Protein AF-A0A1F4XEH1-F1 (afdb_monomer_lite)

Structure (mmCIF, N/CA/C/O backbone):
data_AF-A0A1F4XEH1-F1
#
_entry.id   AF-A0A1F4XEH1-F1
#
loop_
_atom_site.group_PDB
_atom_site.id
_atom_site.type_symbol
_atom_site.label_atom_id
_atom_site.label_alt_id
_atom_site.label_comp_id
_atom_site.label_asym_id
_atom_site.label_entity_id
_atom_site.label_seq_id
_atom_site.pdbx_PDB_ins_code
_atom_site.Cartn_x
_atom_site.Cartn_y
_atom_site.Cartn_z
_atom_site.occupancy
_atom_site.B_iso_or_equiv
_atom_site.auth_seq_id
_atom_site.auth_comp_id
_atom_site.auth_asym_id
_atom_site.auth_atom_id
_atom_si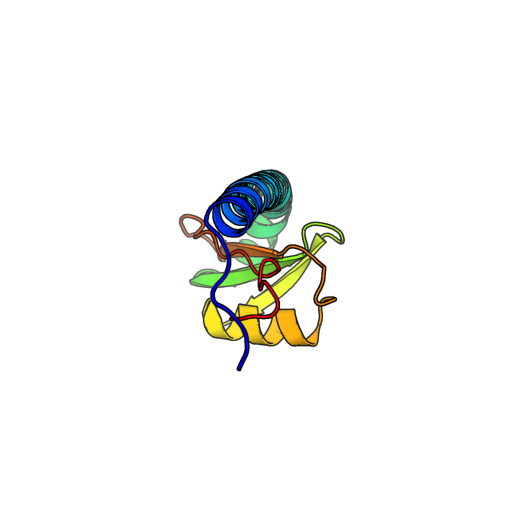te.pdbx_PDB_model_num
ATOM 1 N N . MET A 1 1 ? 3.658 -19.010 -30.281 1.00 43.25 1 MET A N 1
ATOM 2 C CA . MET A 1 1 ? 4.740 -19.103 -29.276 1.00 43.25 1 MET A CA 1
ATOM 3 C C . MET A 1 1 ? 5.178 -17.694 -28.932 1.00 43.25 1 MET A C 1
ATOM 5 O O . MET A 1 1 ? 5.560 -16.971 -29.839 1.00 43.25 1 MET A O 1
ATOM 9 N N . ARG A 1 2 ? 5.046 -17.271 -27.674 1.00 55.84 2 ARG A N 1
ATOM 10 C CA . ARG A 1 2 ? 5.550 -15.968 -27.220 1.00 55.84 2 ARG A CA 1
ATOM 11 C C . ARG A 1 2 ? 6.983 -16.184 -26.719 1.00 55.84 2 ARG A C 1
ATOM 13 O O . ARG A 1 2 ? 7.215 -17.084 -25.915 1.00 55.84 2 ARG A O 1
ATOM 20 N N . THR A 1 3 ? 7.939 -15.468 -27.303 1.00 71.25 3 THR A N 1
ATOM 21 C CA . THR A 1 3 ? 9.379 -15.575 -27.023 1.00 71.25 3 THR A CA 1
ATOM 22 C C . THR A 1 3 ? 9.683 -15.142 -25.592 1.00 71.25 3 THR A C 1
ATOM 24 O O . THR A 1 3 ? 9.073 -14.206 -25.080 1.00 71.25 3 THR A O 1
ATOM 27 N N . LYS A 1 4 ? 10.618 -15.835 -24.929 1.00 74.81 4 LYS A N 1
ATOM 28 C CA . LYS A 1 4 ? 11.115 -15.405 -23.615 1.00 74.81 4 LYS A CA 1
ATOM 29 C C . LYS A 1 4 ? 11.743 -14.008 -23.756 1.00 74.81 4 LYS A C 1
ATOM 31 O O . LYS A 1 4 ? 12.428 -13.790 -24.756 1.00 74.81 4 LYS A O 1
ATOM 36 N N . PRO A 1 5 ? 11.547 -13.104 -22.780 1.00 73.06 5 PRO A N 1
ATOM 37 C CA . PRO A 1 5 ? 12.163 -11.786 -22.815 1.00 73.06 5 PRO A CA 1
ATOM 38 C C . PRO A 1 5 ? 13.684 -11.914 -22.822 1.00 73.06 5 PRO A C 1
ATOM 40 O O . PRO A 1 5 ? 14.250 -12.778 -22.137 1.00 73.06 5 PRO A O 1
ATOM 43 N N . THR A 1 6 ? 14.312 -11.043 -23.600 1.00 88.62 6 THR A N 1
ATOM 44 C CA . THR A 1 6 ? 15.756 -10.840 -23.650 1.00 88.62 6 THR A CA 1
ATOM 45 C C . THR A 1 6 ? 16.284 -10.350 -22.302 1.00 88.62 6 THR A C 1
ATOM 47 O O . THR A 1 6 ? 15.535 -9.885 -21.440 1.00 88.62 6 THR A O 1
ATOM 50 N N . GLU A 1 7 ? 17.594 -10.459 -22.103 1.00 87.56 7 GLU A N 1
ATOM 51 C CA . GLU A 1 7 ? 18.254 -9.954 -20.896 1.00 87.56 7 GLU A CA 1
ATOM 52 C C . GLU A 1 7 ? 18.047 -8.442 -20.722 1.00 87.56 7 GLU A C 1
ATOM 54 O O . GLU A 1 7 ? 17.657 -8.007 -19.642 1.00 87.56 7 GLU A O 1
ATOM 59 N N . ALA A 1 8 ? 18.153 -7.667 -21.808 1.00 85.56 8 ALA A N 1
ATOM 60 C CA . ALA A 1 8 ? 17.895 -6.227 -21.801 1.00 85.56 8 ALA A CA 1
ATOM 61 C C . ALA A 1 8 ? 16.448 -5.878 -21.398 1.00 85.56 8 ALA A C 1
ATOM 63 O O . ALA A 1 8 ? 16.223 -4.940 -20.637 1.00 85.56 8 ALA A O 1
ATOM 64 N N . GLU A 1 9 ? 15.452 -6.649 -21.852 1.00 84.25 9 GLU A N 1
ATOM 65 C CA . GLU A 1 9 ? 14.050 -6.449 -21.447 1.00 84.25 9 GLU A CA 1
ATOM 66 C C . GLU A 1 9 ? 13.829 -6.767 -19.960 1.00 84.25 9 GLU A C 1
ATOM 68 O O . GLU A 1 9 ? 13.063 -6.078 -19.285 1.00 84.25 9 GLU A O 1
ATOM 73 N N . ARG A 1 10 ? 14.521 -7.780 -19.422 1.00 83.94 10 ARG A N 1
ATOM 74 C CA . ARG A 1 10 ? 14.473 -8.113 -17.988 1.00 83.94 10 ARG A CA 1
ATOM 75 C C . ARG A 1 10 ? 15.158 -7.060 -17.126 1.00 83.94 10 ARG A C 1
ATOM 77 O O . ARG A 1 10 ? 14.671 -6.757 -16.038 1.00 83.94 10 ARG A O 1
ATOM 84 N N . GLU A 1 11 ? 16.273 -6.509 -17.587 1.00 87.06 11 GLU A N 1
ATOM 85 C CA . GLU A 1 11 ? 16.981 -5.446 -16.876 1.00 87.06 11 GLU A CA 1
ATOM 86 C C . GLU A 1 11 ? 16.142 -4.165 -16.852 1.00 87.06 11 GLU A C 1
ATOM 88 O O . GLU A 1 11 ? 15.894 -3.614 -15.778 1.00 87.06 11 GLU A O 1
ATOM 93 N N . ALA A 1 12 ? 15.594 -3.760 -18.002 1.00 84.81 12 ALA A N 1
ATOM 94 C CA . ALA A 1 12 ? 14.678 -2.626 -18.095 1.00 84.81 12 ALA A CA 1
ATOM 95 C C . ALA A 1 12 ? 13.451 -2.805 -17.184 1.00 84.81 12 ALA A C 1
ATOM 97 O O . ALA A 1 12 ? 13.045 -1.861 -16.502 1.00 84.81 12 ALA A O 1
ATOM 98 N N . TYR A 1 13 ? 12.903 -4.025 -17.102 1.00 83.94 13 TYR A N 1
ATOM 99 C CA . TYR A 1 13 ? 11.853 -4.337 -16.134 1.00 83.94 13 TYR A CA 1
ATOM 100 C C . TYR A 1 13 ? 12.290 -4.135 -14.701 1.00 83.94 13 TYR A C 1
ATOM 102 O O . TYR A 1 13 ? 11.579 -3.503 -13.931 1.00 83.94 13 TYR A O 1
ATOM 110 N N . THR A 1 14 ? 13.439 -4.691 -14.342 1.00 85.00 14 THR A N 1
ATOM 111 C CA . THR A 1 14 ? 13.941 -4.667 -12.971 1.00 85.00 14 THR A CA 1
ATOM 112 C C . THR A 1 14 ? 14.154 -3.226 -12.512 1.00 85.00 14 THR A C 1
ATOM 114 O O . THR A 1 14 ? 13.711 -2.852 -11.427 1.00 85.00 14 THR A O 1
ATOM 117 N N . VAL A 1 15 ? 14.738 -2.385 -13.370 1.00 87.38 15 VAL A N 1
ATOM 118 C CA . VAL A 1 15 ? 14.916 -0.951 -13.105 1.00 87.38 15 VAL A CA 1
ATOM 119 C C . VAL A 1 15 ? 13.570 -0.253 -12.907 1.00 87.38 15 VAL A C 1
ATOM 121 O O . VAL A 1 15 ? 13.377 0.436 -11.902 1.00 87.38 15 VAL A O 1
ATOM 124 N N . GLU A 1 16 ? 12.615 -0.450 -13.818 1.00 86.44 16 GLU A N 1
ATOM 125 C CA . GLU A 1 16 ? 11.302 0.195 -13.717 1.00 86.44 16 GLU A CA 1
ATOM 126 C C . GLU A 1 16 ? 10.502 -0.310 -12.509 1.00 86.44 16 GLU A C 1
ATOM 128 O O . GLU A 1 16 ? 9.871 0.475 -11.798 1.00 86.44 16 GLU A O 1
ATOM 133 N N . PHE A 1 17 ? 10.581 -1.606 -12.215 1.00 85.12 17 PHE A N 1
ATOM 134 C CA . PHE A 1 17 ? 9.990 -2.219 -11.034 1.00 85.12 17 PHE A CA 1
ATOM 135 C C . PHE A 1 17 ? 10.542 -1.580 -9.759 1.00 85.12 17 PHE A C 1
ATOM 137 O O . PHE A 1 17 ? 9.764 -1.127 -8.922 1.00 85.12 17 PHE A O 1
ATOM 144 N N . HIS A 1 18 ? 11.867 -1.464 -9.623 1.00 85.75 18 HIS A N 1
ATOM 145 C CA . HIS A 1 18 ? 12.487 -0.825 -8.460 1.00 85.75 18 HIS A CA 1
ATOM 146 C C . HIS A 1 18 ? 12.121 0.657 -8.337 1.00 85.75 18 HIS A C 1
ATOM 148 O O . HIS A 1 18 ? 11.863 1.137 -7.227 1.00 85.75 18 HIS A O 1
ATOM 154 N N . ARG A 1 19 ? 12.046 1.383 -9.459 1.00 88.81 19 ARG A N 1
ATOM 155 C CA . ARG A 1 19 ? 11.621 2.788 -9.479 1.00 88.81 19 ARG A CA 1
ATOM 156 C C . ARG A 1 19 ? 10.194 2.938 -8.951 1.00 88.81 19 ARG A C 1
ATOM 158 O O . ARG A 1 19 ? 9.949 3.749 -8.056 1.00 88.81 19 ARG A O 1
ATOM 165 N N . ARG A 1 20 ? 9.262 2.127 -9.460 1.00 87.56 20 ARG A N 1
ATOM 166 C CA . ARG A 1 20 ? 7.850 2.128 -9.045 1.00 87.56 20 ARG A CA 1
ATOM 167 C C . ARG A 1 20 ? 7.675 1.660 -7.600 1.00 87.56 20 ARG A C 1
ATOM 169 O O . ARG A 1 20 ? 6.943 2.300 -6.854 1.00 87.56 20 ARG A O 1
ATOM 176 N N . ALA A 1 21 ? 8.400 0.623 -7.181 1.00 86.25 21 ALA A N 1
ATOM 177 C CA . ALA A 1 21 ? 8.433 0.138 -5.800 1.00 86.25 21 ALA A CA 1
ATOM 178 C C . ALA A 1 21 ? 8.846 1.239 -4.813 1.00 86.25 21 ALA A C 1
ATOM 180 O O . ALA A 1 21 ? 8.209 1.441 -3.780 1.00 86.25 21 ALA A O 1
ATOM 181 N N . THR A 1 22 ? 9.910 1.969 -5.156 1.00 89.19 22 THR A N 1
ATOM 182 C CA . THR A 1 22 ? 10.443 3.061 -4.333 1.00 89.19 22 THR A CA 1
ATOM 183 C C . THR A 1 22 ? 9.441 4.205 -4.216 1.00 89.19 22 THR A C 1
ATOM 185 O O . THR A 1 22 ? 9.219 4.712 -3.117 1.00 89.19 22 THR A O 1
ATOM 188 N N . LEU A 1 23 ? 8.804 4.585 -5.329 1.00 89.44 23 LEU A N 1
ATOM 189 C CA . LEU A 1 23 ? 7.762 5.609 -5.336 1.00 89.44 23 LEU A CA 1
ATOM 190 C C . LEU A 1 23 ? 6.558 5.192 -4.482 1.00 89.44 23 LEU A C 1
ATOM 192 O O . LEU A 1 23 ? 6.144 5.954 -3.612 1.00 89.44 23 LEU A O 1
ATOM 196 N N . ALA A 1 24 ? 6.046 3.976 -4.692 1.00 90.19 24 ALA A N 1
ATOM 197 C CA . ALA A 1 24 ? 4.894 3.452 -3.965 1.00 90.19 24 ALA A CA 1
ATOM 198 C C . ALA A 1 24 ? 5.139 3.416 -2.458 1.00 90.19 24 ALA A C 1
ATOM 200 O O . ALA A 1 24 ? 4.298 3.868 -1.691 1.00 90.19 24 ALA A O 1
ATOM 201 N N . ARG A 1 25 ? 6.325 2.971 -2.031 1.00 89.19 25 ARG A N 1
ATOM 202 C CA . ARG A 1 25 ? 6.706 3.010 -0.618 1.00 89.19 25 ARG A CA 1
ATOM 203 C C . ARG A 1 25 ? 6.762 4.438 -0.081 1.00 89.19 25 ARG A C 1
ATOM 205 O O . ARG A 1 25 ? 6.204 4.707 0.972 1.00 89.19 25 ARG A O 1
ATOM 212 N N . LYS A 1 26 ? 7.445 5.348 -0.778 1.00 92.69 26 LYS A N 1
ATOM 213 C CA . LYS A 1 26 ? 7.639 6.722 -0.295 1.00 92.69 26 LYS A CA 1
ATOM 214 C C . LYS A 1 26 ? 6.314 7.465 -0.121 1.00 92.69 26 LYS A C 1
ATOM 216 O O . LYS A 1 26 ? 6.133 8.135 0.888 1.00 92.69 26 LYS A O 1
ATOM 221 N N . GLU A 1 27 ? 5.423 7.382 -1.104 1.00 94.12 27 GLU A N 1
ATOM 222 C CA . GLU A 1 27 ? 4.131 8.073 -1.042 1.00 94.12 27 GLU A CA 1
ATOM 223 C C . GLU A 1 27 ? 3.128 7.322 -0.157 1.00 94.12 27 GLU A C 1
ATOM 225 O O . GLU A 1 27 ? 2.412 7.950 0.618 1.00 94.12 27 GLU A O 1
ATOM 230 N N . GLY A 1 28 ? 3.144 5.986 -0.181 1.00 92.31 28 GLY A N 1
ATOM 231 C CA . GLY A 1 28 ? 2.321 5.150 0.692 1.00 92.31 28 GLY A CA 1
ATOM 232 C C . GLY A 1 28 ? 2.589 5.385 2.180 1.00 92.31 28 GLY A C 1
ATOM 233 O O . GLY A 1 28 ? 1.644 5.535 2.948 1.00 92.31 28 GLY A O 1
ATOM 234 N N . GLU A 1 29 ? 3.855 5.520 2.588 1.00 92.06 29 GLU A N 1
ATOM 235 C CA . GLU A 1 29 ? 4.210 5.823 3.985 1.00 92.06 29 GLU A CA 1
ATOM 236 C C . GLU A 1 29 ? 3.653 7.175 4.449 1.00 92.06 29 GLU A C 1
ATOM 238 O O . GLU A 1 29 ? 3.104 7.266 5.543 1.00 92.06 29 GLU A O 1
ATOM 243 N N . LYS A 1 30 ? 3.697 8.213 3.603 1.00 94.69 30 LYS A N 1
ATOM 244 C CA . LYS A 1 30 ? 3.088 9.513 3.938 1.00 94.69 30 LYS A CA 1
ATOM 245 C C . LYS A 1 30 ? 1.581 9.392 4.154 1.00 94.69 30 LYS A C 1
ATOM 247 O O . LYS A 1 30 ? 1.023 10.044 5.032 1.00 94.69 30 LYS A O 1
ATOM 252 N N . ILE A 1 31 ? 0.912 8.573 3.340 1.00 94.69 31 ILE A N 1
ATOM 253 C CA . ILE A 1 31 ? -0.524 8.318 3.485 1.00 94.69 31 ILE A CA 1
ATOM 254 C C . ILE A 1 31 ? -0.781 7.539 4.780 1.00 94.69 31 ILE A C 1
ATOM 256 O O . ILE A 1 31 ? -1.687 7.906 5.528 1.00 94.69 31 ILE A O 1
ATOM 260 N N . ARG A 1 32 ? 0.040 6.526 5.092 1.00 93.06 32 ARG A N 1
ATOM 261 C CA . ARG A 1 32 ? -0.048 5.752 6.340 1.00 93.06 32 ARG A CA 1
ATOM 262 C C . ARG A 1 32 ? 0.016 6.636 7.570 1.00 93.06 32 ARG A C 1
ATOM 264 O O . ARG A 1 32 ? -0.843 6.504 8.431 1.00 93.06 32 ARG A O 1
ATOM 271 N N . GLU A 1 33 ? 0.992 7.538 7.641 1.00 93.81 33 GLU A N 1
ATOM 272 C CA . GLU A 1 33 ? 1.191 8.425 8.796 1.00 93.81 33 GLU A CA 1
ATOM 273 C C . GLU A 1 33 ? -0.077 9.217 9.157 1.00 93.81 33 GLU A C 1
ATOM 275 O O . GLU A 1 33 ? -0.321 9.513 10.325 1.00 93.81 33 GLU A O 1
ATOM 280 N N . ILE A 1 34 ? -0.914 9.521 8.162 1.00 95.19 34 ILE A N 1
ATOM 281 C CA . ILE A 1 34 ? -2.179 10.243 8.334 1.00 95.19 34 ILE A CA 1
ATOM 282 C C . ILE A 1 34 ? -3.355 9.281 8.561 1.00 95.19 34 ILE A C 1
ATOM 284 O O . ILE A 1 34 ? -4.292 9.602 9.301 1.00 95.19 34 ILE A O 1
ATOM 288 N N . LEU A 1 35 ? -3.351 8.137 7.877 1.00 94.31 35 LEU A N 1
ATOM 289 C CA . LEU A 1 35 ? -4.473 7.205 7.821 1.00 94.31 35 LEU A CA 1
ATOM 290 C C . LEU A 1 35 ? -4.489 6.225 8.999 1.00 94.31 35 LEU A C 1
ATOM 292 O O . LEU A 1 35 ? -5.533 6.034 9.615 1.00 94.31 35 LEU A O 1
ATOM 296 N N . GLU A 1 36 ? -3.349 5.625 9.330 1.00 94.00 36 GLU A N 1
ATOM 297 C CA . GLU A 1 36 ? -3.236 4.570 10.340 1.00 94.00 36 GLU A CA 1
ATOM 298 C C . GLU A 1 36 ? -3.803 4.976 11.711 1.00 94.00 36 GLU A C 1
ATOM 300 O O . GLU A 1 36 ? -4.595 4.202 12.248 1.00 94.00 36 GLU A O 1
ATOM 305 N N . PRO A 1 37 ? -3.542 6.184 12.259 1.00 94.31 37 PRO A N 1
ATOM 306 C CA . PRO A 1 37 ? -4.127 6.582 13.542 1.00 94.31 37 PRO A CA 1
ATOM 307 C C . PRO A 1 37 ? -5.661 6.608 13.534 1.00 94.31 37 PRO A C 1
ATOM 309 O O . PRO A 1 37 ? -6.288 6.332 14.556 1.00 94.31 37 PRO A O 1
ATOM 312 N N . LYS A 1 38 ? -6.278 6.925 12.387 1.00 96.31 38 LYS A N 1
ATOM 313 C CA . LYS A 1 38 ? -7.741 6.937 12.235 1.00 96.31 38 LYS A CA 1
ATOM 314 C C . LYS A 1 38 ? -8.291 5.517 12.230 1.00 96.31 38 LYS A C 1
ATOM 316 O O . LYS A 1 38 ? -9.242 5.235 12.943 1.00 96.31 38 LYS A O 1
ATOM 321 N N . LEU A 1 39 ? -7.640 4.619 11.494 1.00 95.06 39 LEU A N 1
ATOM 322 C CA . LEU A 1 39 ? -8.043 3.215 11.417 1.00 95.06 39 LEU A CA 1
ATOM 323 C C . LEU A 1 39 ? -7.886 2.501 12.764 1.00 95.06 39 LEU A C 1
ATOM 325 O O . LEU A 1 39 ? -8.747 1.713 13.148 1.00 95.06 39 LEU A O 1
ATOM 329 N N . VAL A 1 40 ? -6.831 2.822 13.516 1.00 94.19 40 VAL A N 1
ATOM 330 C CA . VAL A 1 40 ? -6.663 2.364 14.902 1.00 94.19 40 VAL A CA 1
ATOM 331 C C . VAL A 1 40 ? -7.813 2.868 15.779 1.00 94.19 40 VAL A C 1
ATOM 333 O O . VAL A 1 40 ? -8.437 2.078 16.482 1.00 94.19 40 VAL A O 1
ATOM 336 N N . ALA A 1 41 ? -8.158 4.158 15.698 1.00 95.25 41 ALA A N 1
ATOM 337 C CA . ALA A 1 41 ? -9.279 4.726 16.453 1.00 95.25 41 ALA A CA 1
ATOM 338 C C . ALA A 1 41 ? -10.647 4.122 16.071 1.00 95.25 41 ALA A C 1
ATOM 340 O O . ALA A 1 41 ? -11.553 4.078 16.900 1.00 95.25 41 ALA A O 1
ATOM 341 N N . GLU A 1 42 ? -10.787 3.631 14.839 1.00 95.75 42 GLU A N 1
ATOM 342 C CA . GLU A 1 42 ? -11.961 2.900 14.346 1.00 95.75 42 GLU A CA 1
ATOM 343 C C . GLU A 1 42 ? -11.973 1.412 14.757 1.00 95.75 42 GLU A C 1
ATOM 345 O O . GLU A 1 42 ? -12.931 0.699 14.460 1.00 95.75 42 GLU A O 1
ATOM 350 N N . GLY A 1 43 ? -10.943 0.931 15.465 1.00 94.50 43 GLY A N 1
ATOM 351 C CA . GLY A 1 43 ? -10.850 -0.453 15.937 1.00 94.50 43 GLY A CA 1
ATOM 352 C C . GLY A 1 43 ? -10.445 -1.454 14.853 1.00 94.50 43 GLY A C 1
ATOM 353 O O . GLY A 1 43 ? -10.759 -2.638 14.963 1.00 94.50 43 GLY A O 1
ATOM 354 N N . LEU A 1 44 ? -9.759 -0.996 13.802 1.00 95.00 44 LEU A N 1
ATOM 355 C CA . LEU A 1 44 ? -9.322 -1.824 12.673 1.00 95.00 44 LEU A CA 1
ATOM 356 C C . LEU A 1 44 ? -7.908 -2.401 12.855 1.00 95.00 44 LEU A C 1
ATOM 358 O O . LEU A 1 44 ? -7.276 -2.792 11.876 1.00 95.00 44 LEU A O 1
ATOM 362 N N . GLU A 1 45 ? -7.392 -2.461 14.083 1.00 92.38 45 GLU A N 1
ATOM 363 C CA . GLU A 1 45 ? -6.103 -3.100 14.375 1.00 92.38 45 GLU A CA 1
ATOM 364 C C . GLU A 1 45 ? -6.061 -4.553 13.875 1.00 92.38 45 GLU A C 1
ATOM 366 O O . GLU A 1 45 ? -7.033 -5.304 13.984 1.00 92.38 45 GLU A O 1
ATOM 371 N N . GLY A 1 46 ? -4.923 -4.951 13.299 1.00 89.00 46 GLY A N 1
ATOM 372 C CA . GLY A 1 46 ? -4.732 -6.285 12.721 1.00 89.00 46 GLY A CA 1
ATOM 373 C C . GLY A 1 46 ? -5.365 -6.487 11.341 1.00 89.00 46 GLY A C 1
ATOM 374 O O . GLY A 1 46 ? -5.222 -7.566 10.773 1.00 89.00 46 GLY A O 1
ATOM 375 N N . ARG A 1 47 ? -6.037 -5.471 10.782 1.00 92.88 47 ARG A N 1
ATOM 376 C CA . ARG A 1 47 ? -6.493 -5.471 9.385 1.00 92.88 47 ARG A CA 1
ATOM 377 C C . ARG A 1 47 ? -5.374 -5.054 8.440 1.00 92.88 47 ARG A C 1
ATOM 379 O O . ARG A 1 47 ? -4.460 -4.321 8.823 1.00 92.88 47 ARG A O 1
ATOM 386 N N . TYR A 1 48 ? -5.504 -5.453 7.179 1.00 93.06 48 TYR A N 1
ATOM 387 C CA . TYR A 1 48 ? -4.619 -4.999 6.114 1.00 93.06 48 TYR A CA 1
ATOM 388 C C . TYR A 1 48 ? -5.260 -3.867 5.318 1.00 93.06 48 TYR A C 1
ATOM 390 O O . TYR A 1 48 ? -6.429 -3.937 4.935 1.00 93.06 48 TYR A O 1
ATOM 398 N N . VAL A 1 49 ? -4.481 -2.836 5.019 1.00 93.25 49 VAL A N 1
ATOM 399 C CA . VAL A 1 49 ? -4.902 -1.700 4.201 1.00 93.25 49 VAL A CA 1
ATOM 400 C C . VAL A 1 49 ? -4.140 -1.730 2.897 1.00 93.25 49 VAL A C 1
ATOM 402 O O . VAL A 1 49 ? -2.922 -1.882 2.885 1.00 93.25 49 VAL A O 1
ATOM 405 N N . TYR A 1 50 ? -4.854 -1.527 1.798 1.00 92.75 50 TYR A N 1
ATOM 406 C CA . TYR A 1 50 ? -4.259 -1.282 0.496 1.00 92.75 50 TYR A CA 1
ATOM 407 C C . TYR A 1 50 ? -4.679 0.104 0.010 1.00 92.75 50 TYR A C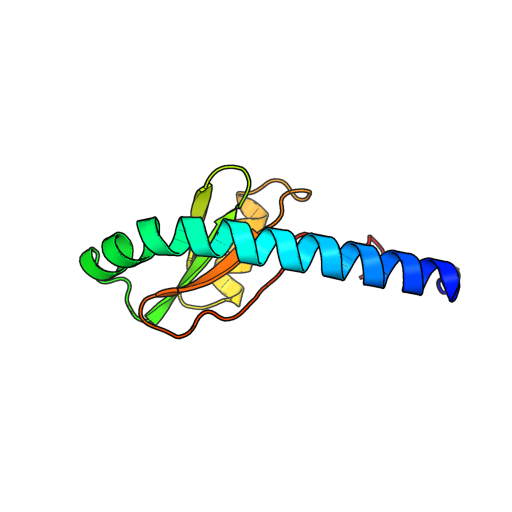 1
ATOM 409 O O . TYR A 1 50 ? -5.868 0.407 -0.070 1.00 92.75 50 TYR A O 1
ATOM 417 N N . VAL A 1 51 ? -3.701 0.942 -0.306 1.00 92.94 51 VAL A N 1
ATOM 418 C CA . VAL A 1 51 ? -3.856 2.352 -0.673 1.00 92.94 51 VAL A CA 1
ATOM 419 C C . VAL A 1 51 ? -3.404 2.555 -2.111 1.00 92.94 51 VAL A C 1
ATOM 421 O O . VAL A 1 51 ? -2.349 2.064 -2.509 1.00 92.94 51 VAL A O 1
ATOM 424 N N . ASP A 1 52 ? -4.182 3.317 -2.869 1.00 93.31 52 ASP A N 1
ATOM 425 C CA . ASP A 1 52 ? -3.766 3.917 -4.129 1.00 93.31 52 ASP A CA 1
ATOM 426 C C . ASP A 1 52 ? -2.971 5.198 -3.848 1.00 93.31 52 ASP A C 1
ATOM 428 O O . ASP A 1 52 ? -3.495 6.179 -3.315 1.00 93.31 52 ASP A O 1
ATOM 432 N N . ILE A 1 53 ? -1.691 5.200 -4.220 1.00 91.56 53 ILE A N 1
ATOM 433 C CA . ILE A 1 53 ? -0.783 6.304 -3.885 1.00 91.56 53 ILE A CA 1
ATOM 434 C C . ILE A 1 53 ? -1.089 7.595 -4.654 1.00 91.56 53 ILE A C 1
ATOM 436 O O . ILE A 1 53 ? -0.575 8.650 -4.288 1.00 91.56 53 ILE A O 1
ATOM 440 N N . TYR A 1 54 ? -1.869 7.521 -5.736 1.00 89.62 54 TYR A N 1
ATOM 441 C CA . TYR A 1 54 ? -2.190 8.681 -6.567 1.00 89.62 54 TYR A CA 1
ATOM 442 C C . TYR A 1 54 ? -3.400 9.447 -6.045 1.00 89.62 54 TYR A C 1
ATOM 444 O O . TYR A 1 54 ? -3.427 10.675 -6.101 1.00 89.62 54 TYR A O 1
ATOM 452 N N . THR A 1 55 ? -4.401 8.723 -5.547 1.00 92.25 55 THR A N 1
ATOM 453 C CA . THR A 1 55 ? -5.672 9.299 -5.089 1.00 92.25 55 THR A CA 1
ATOM 454 C C . THR A 1 55 ? -5.758 9.392 -3.568 1.00 92.25 55 THR A C 1
ATOM 456 O O . THR A 1 55 ? -6.550 10.173 -3.046 1.00 92.25 55 THR A O 1
ATOM 459 N N . GLY A 1 56 ? -4.953 8.605 -2.847 1.00 91.06 56 GLY A N 1
ATOM 460 C CA . GLY A 1 56 ? -5.080 8.428 -1.403 1.00 91.06 56 GLY A CA 1
ATOM 461 C C . GLY A 1 56 ? -6.294 7.589 -1.000 1.00 91.06 56 GLY A C 1
ATOM 462 O O . GLY A 1 56 ? -6.535 7.407 0.195 1.00 91.06 56 GLY A O 1
ATOM 463 N N . GLU A 1 57 ? -7.063 7.070 -1.964 1.00 94.25 57 GLU A N 1
ATOM 464 C CA . GLU A 1 57 ? -8.122 6.119 -1.666 1.00 94.25 57 GLU A CA 1
ATOM 465 C C . GLU A 1 57 ? -7.532 4.815 -1.137 1.00 94.25 57 GLU A C 1
ATOM 467 O O . GLU A 1 57 ? -6.456 4.375 -1.539 1.00 94.25 57 GLU A O 1
ATOM 472 N N . TYR A 1 58 ? -8.270 4.164 -0.245 1.00 94.44 58 TYR A N 1
ATOM 473 C CA . TYR A 1 58 ? -7.852 2.899 0.333 1.00 94.44 58 TYR A CA 1
ATOM 474 C C . TYR A 1 58 ? -9.007 1.903 0.404 1.00 94.44 58 TYR A C 1
ATOM 476 O O . TYR A 1 58 ? -10.187 2.242 0.239 1.00 94.44 58 TYR A O 1
ATOM 484 N N . VAL A 1 59 ? -8.629 0.649 0.611 1.00 94.88 59 VAL A N 1
ATOM 485 C CA . VAL A 1 59 ? -9.503 -0.465 0.959 1.00 94.88 59 VAL A CA 1
ATOM 486 C C . VAL A 1 59 ? -8.913 -1.183 2.164 1.00 94.88 59 VAL A C 1
ATOM 488 O O . VAL A 1 59 ? -7.695 -1.218 2.339 1.00 94.88 59 VAL A O 1
ATOM 491 N N . VAL A 1 60 ? -9.785 -1.752 2.986 1.00 95.06 60 VAL A N 1
ATOM 492 C CA . VAL A 1 60 ? -9.415 -2.549 4.156 1.00 95.06 60 VAL A CA 1
ATOM 493 C C . VAL A 1 60 ? -9.837 -3.991 3.888 1.00 95.06 60 VAL A C 1
ATOM 495 O O . VAL A 1 60 ? -10.918 -4.220 3.345 1.00 95.06 60 VAL A O 1
ATOM 498 N N . GLY A 1 61 ? -8.983 -4.946 4.237 1.00 93.31 61 GLY A N 1
ATOM 499 C CA . GLY A 1 61 ? -9.266 -6.379 4.208 1.00 93.31 61 GLY A CA 1
ATOM 500 C C . GLY A 1 61 ? -8.921 -7.033 5.543 1.00 93.31 61 GLY A C 1
ATOM 501 O O . GLY A 1 61 ? -8.208 -6.457 6.368 1.00 93.31 61 GLY A O 1
ATOM 502 N N . GLU A 1 62 ? -9.441 -8.234 5.772 1.00 92.19 62 GLU A N 1
ATOM 503 C CA . GLU A 1 62 ? -8.994 -9.119 6.854 1.00 92.19 62 GLU A CA 1
ATOM 504 C C . GLU A 1 62 ? -7.511 -9.452 6.717 1.00 92.19 62 GLU A C 1
ATOM 506 O O . GLU A 1 62 ? -6.792 -9.467 7.712 1.00 92.19 62 GLU A O 1
ATOM 511 N N . ASP A 1 63 ? -7.048 -9.636 5.482 1.00 89.81 63 ASP A N 1
ATOM 512 C CA . ASP A 1 63 ? -5.653 -9.871 5.149 1.00 89.81 63 ASP A CA 1
ATOM 513 C C . ASP A 1 63 ? -5.244 -9.156 3.851 1.00 89.81 63 ASP A C 1
ATOM 515 O O . ASP A 1 63 ? -6.022 -8.448 3.196 1.00 89.81 63 ASP A O 1
ATOM 519 N N . SER A 1 64 ? -3.980 -9.340 3.477 1.00 87.94 64 SER A N 1
ATOM 520 C CA . SER A 1 64 ? -3.407 -8.722 2.289 1.00 87.94 64 SER A CA 1
ATOM 521 C C . SER A 1 64 ? -3.980 -9.233 0.969 1.00 87.94 64 SER A C 1
ATOM 523 O O . SER A 1 64 ? -4.049 -8.470 -0.000 1.00 87.94 64 SER A O 1
ATOM 525 N N . ALA A 1 65 ? -4.409 -10.494 0.908 1.00 88.31 65 ALA A N 1
ATOM 526 C CA . ALA A 1 65 ? -4.990 -11.073 -0.294 1.00 88.31 65 ALA A CA 1
ATOM 527 C C . ALA A 1 65 ? -6.382 -10.487 -0.544 1.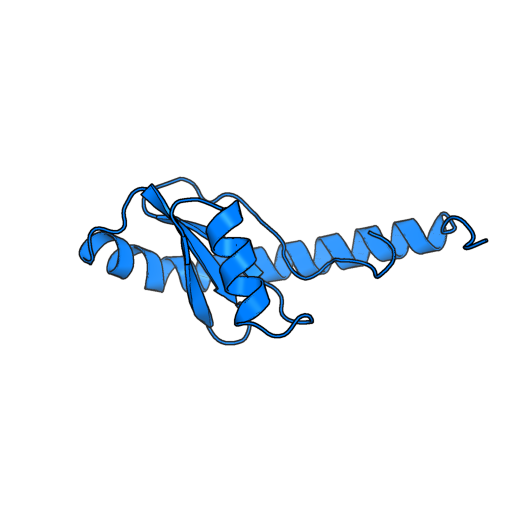00 88.31 65 ALA A C 1
ATOM 529 O O . ALA A 1 65 ? -6.679 -10.059 -1.663 1.00 88.31 65 ALA A O 1
ATOM 530 N N . GLU A 1 66 ? -7.210 -10.399 0.4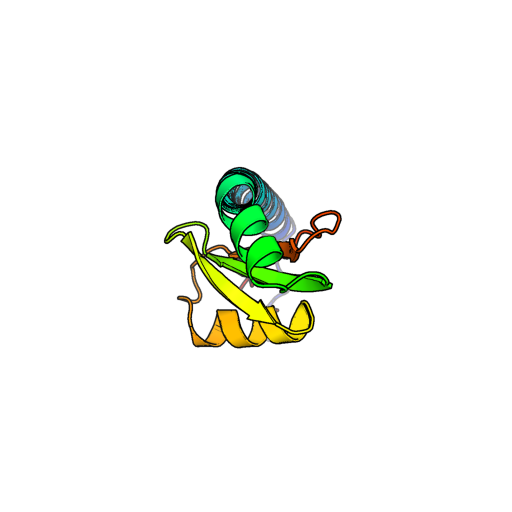97 1.00 91.81 66 GLU A N 1
ATOM 531 C CA . GLU A 1 66 ? -8.533 -9.789 0.413 1.00 91.81 66 GLU A CA 1
ATOM 532 C C . GLU A 1 66 ? -8.435 -8.303 0.045 1.00 91.81 66 GLU A C 1
ATOM 534 O O . GLU A 1 66 ? -9.086 -7.851 -0.904 1.00 91.81 66 GLU A O 1
ATOM 539 N N . ALA A 1 67 ? -7.571 -7.550 0.733 1.00 90.69 67 ALA A N 1
ATOM 540 C CA . ALA A 1 67 ? -7.361 -6.135 0.449 1.00 90.69 67 ALA A CA 1
ATOM 541 C C . ALA A 1 67 ? -6.90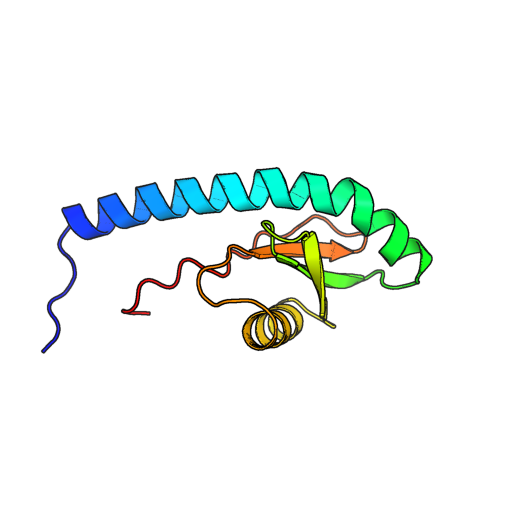0 -5.913 -1.002 1.00 90.69 67 ALA A C 1
ATOM 543 O O . ALA A 1 67 ? -7.419 -5.031 -1.685 1.00 90.69 67 ALA A O 1
ATOM 544 N N . PHE A 1 68 ? -5.994 -6.750 -1.517 1.00 88.38 68 PHE A N 1
ATOM 545 C CA . PHE A 1 68 ? -5.547 -6.678 -2.908 1.00 88.38 68 PHE A CA 1
ATOM 546 C C . PHE A 1 68 ? -6.669 -6.984 -3.912 1.00 88.38 68 PHE A C 1
ATOM 548 O O . PHE A 1 68 ? -6.826 -6.273 -4.908 1.00 88.38 68 PHE A O 1
ATOM 555 N N . VAL A 1 69 ? -7.479 -8.019 -3.665 1.00 90.12 69 VAL A N 1
ATOM 556 C CA . VAL A 1 69 ? -8.622 -8.364 -4.527 1.00 90.12 69 VAL A CA 1
ATOM 557 C C . VAL A 1 69 ? -9.638 -7.222 -4.562 1.00 90.12 69 VAL A C 1
ATOM 559 O O . VAL A 1 69 ? -10.140 -6.877 -5.635 1.00 90.12 69 VAL A O 1
ATOM 562 N N . ASN A 1 70 ? -9.923 -6.610 -3.414 1.00 91.12 70 ASN A N 1
ATOM 563 C CA . ASN A 1 70 ? -10.837 -5.474 -3.318 1.00 91.12 70 ASN A CA 1
ATOM 564 C C . ASN A 1 70 ? -10.259 -4.227 -4.001 1.00 91.12 70 ASN A C 1
ATOM 566 O O . ASN A 1 70 ? -10.969 -3.554 -4.751 1.00 91.12 70 ASN A O 1
ATOM 570 N N . ALA A 1 71 ? -8.960 -3.976 -3.843 1.00 89.88 71 ALA A N 1
ATOM 571 C CA . ALA A 1 71 ? -8.257 -2.892 -4.518 1.00 89.88 71 ALA A CA 1
ATOM 572 C C . ALA A 1 71 ? -8.315 -3.042 -6.041 1.00 89.88 71 ALA A C 1
ATOM 574 O O . ALA A 1 71 ? -8.645 -2.089 -6.734 1.00 89.88 71 ALA A O 1
ATOM 575 N N . ARG A 1 72 ? -8.090 -4.246 -6.582 1.00 86.75 72 ARG A N 1
ATOM 576 C CA . ARG A 1 72 ? -8.141 -4.506 -8.036 1.00 86.75 72 ARG A CA 1
ATOM 577 C C . ARG A 1 72 ? -9.526 -4.313 -8.652 1.00 86.75 72 ARG A C 1
ATOM 579 O O . ARG A 1 72 ? -9.616 -4.094 -9.855 1.00 86.75 72 ARG A O 1
ATOM 586 N N . LYS A 1 73 ? -10.592 -4.415 -7.856 1.00 89.56 73 LYS A N 1
ATOM 587 C CA . LYS A 1 73 ? -11.966 -4.125 -8.300 1.00 89.56 73 LYS A CA 1
ATOM 588 C C . LYS A 1 73 ? -12.279 -2.629 -8.283 1.00 89.56 73 LYS A C 1
ATOM 590 O O . LYS A 1 73 ? -13.138 -2.194 -9.041 1.00 89.56 73 LYS A O 1
ATOM 595 N N . LYS A 1 74 ? -11.627 -1.874 -7.395 1.00 88.75 74 LYS A N 1
ATOM 596 C CA . LYS A 1 74 ? -11.914 -0.458 -7.143 1.00 88.75 74 LYS A CA 1
ATOM 597 C C . LYS A 1 74 ? -10.983 0.481 -7.909 1.00 88.75 74 LYS A C 1
ATOM 599 O O . LYS A 1 74 ? -11.441 1.487 -8.439 1.00 88.75 74 LYS A O 1
ATOM 604 N N . PHE A 1 75 ? -9.694 0.165 -7.956 1.00 86.69 75 PHE A N 1
ATOM 605 C CA . PHE A 1 75 ? -8.654 1.050 -8.465 1.00 86.69 75 PHE A CA 1
ATOM 606 C C . PHE A 1 75 ? -8.304 0.755 -9.925 1.00 86.69 75 PHE A C 1
ATOM 608 O O . PHE A 1 75 ? -8.343 -0.408 -10.345 1.00 86.69 75 PHE A O 1
ATOM 615 N N . PRO A 1 76 ? -7.926 1.785 -10.704 1.00 84.50 76 PRO A N 1
ATOM 616 C CA . PRO A 1 76 ? -7.458 1.592 -12.069 1.00 84.50 76 PRO A CA 1
ATOM 617 C C . PRO A 1 76 ? -6.237 0.653 -12.132 1.00 84.50 76 PRO A C 1
ATOM 619 O O . PRO A 1 76 ? -5.378 0.677 -11.249 1.00 84.50 76 PRO A O 1
ATOM 622 N N . PRO A 1 77 ? -6.123 -0.201 -13.165 1.00 79.25 77 PRO A N 1
ATOM 623 C CA . PRO A 1 77 ? -5.092 -1.241 -13.237 1.00 79.25 77 PRO A CA 1
ATOM 624 C C . PRO A 1 77 ? -3.662 -0.708 -13.423 1.00 79.25 77 PRO A C 1
ATOM 626 O O . PRO A 1 77 ? -2.705 -1.446 -13.188 1.00 79.25 77 PRO A O 1
ATOM 629 N N . ASP A 1 78 ? -3.519 0.537 -13.867 1.00 81.88 78 ASP A N 1
ATOM 630 C CA . ASP A 1 78 ? -2.265 1.265 -14.048 1.00 81.88 78 ASP A CA 1
ATOM 631 C C . ASP A 1 78 ? -1.823 2.028 -12.791 1.00 81.88 78 ASP A C 1
ATOM 633 O O . ASP A 1 78 ? -0.659 2.437 -12.695 1.00 81.88 78 ASP A O 1
ATOM 637 N N . HIS A 1 79 ? -2.709 2.159 -11.800 1.00 83.50 79 HIS A N 1
ATOM 638 C CA . HIS A 1 79 ? -2.371 2.781 -10.533 1.00 83.50 79 HIS A CA 1
ATOM 639 C C . HIS A 1 79 ? -1.396 1.917 -9.730 1.00 83.50 79 HIS A C 1
ATOM 641 O O . HIS A 1 79 ? -1.349 0.686 -9.823 1.00 83.50 79 HIS A O 1
ATOM 647 N N . LEU A 1 80 ? -0.570 2.604 -8.949 1.00 85.62 80 LEU A N 1
ATOM 648 C CA . LEU A 1 80 ? 0.361 1.994 -8.028 1.00 85.62 80 LEU A CA 1
ATOM 649 C C . LEU A 1 80 ? -0.301 1.940 -6.673 1.00 85.62 80 LEU A C 1
ATOM 651 O O . LEU A 1 80 ? -0.713 2.967 -6.138 1.00 85.62 80 LEU A O 1
ATOM 655 N N . GLY A 1 81 ? -0.343 0.744 -6.111 1.00 88.19 81 GLY A N 1
ATOM 656 C CA . GLY A 1 81 ? -0.753 0.593 -4.737 1.00 88.19 81 GLY A CA 1
ATOM 657 C C . GLY A 1 81 ? 0.368 0.158 -3.822 1.00 88.19 81 GLY A C 1
ATOM 658 O O . GLY A 1 81 ? 1.391 -0.399 -4.236 1.00 88.19 81 GLY A O 1
ATOM 659 N N . TRP A 1 82 ? 0.138 0.455 -2.558 1.00 90.06 82 TRP A N 1
ATOM 660 C CA . TRP A 1 82 ? 0.993 0.129 -1.437 1.00 90.06 82 TRP A CA 1
ATOM 661 C C . TRP A 1 82 ? 0.105 -0.378 -0.305 1.00 90.06 82 TRP A C 1
ATOM 663 O O . TRP A 1 82 ? -1.061 0.001 -0.225 1.00 90.06 82 TRP A O 1
ATOM 673 N N . GLY A 1 83 ? 0.620 -1.243 0.558 1.00 90.38 83 GLY A N 1
ATOM 674 C CA . GLY A 1 83 ? -0.180 -1.778 1.649 1.00 90.3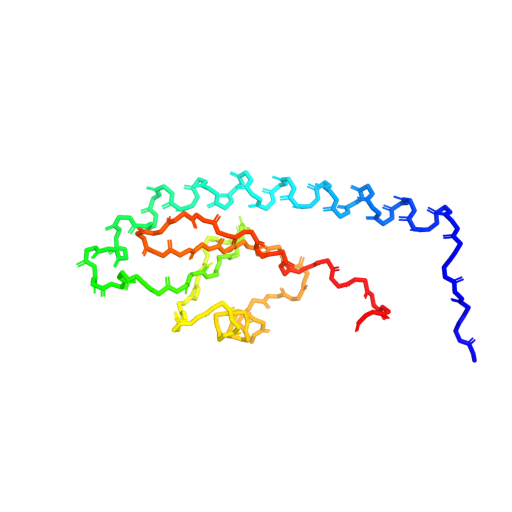8 83 GLY A CA 1
ATOM 675 C C . GLY A 1 83 ? 0.587 -1.900 2.949 1.00 90.38 83 GLY A C 1
ATOM 676 O O . GLY A 1 83 ? 1.819 -1.860 2.965 1.00 90.38 83 GLY A O 1
ATOM 677 N N . PHE A 1 84 ? -0.168 -1.987 4.037 1.00 90.00 84 PHE A N 1
ATOM 678 C CA . PHE A 1 84 ? 0.354 -2.075 5.391 1.00 90.00 84 PHE A CA 1
ATOM 679 C C . PHE A 1 84 ? -0.667 -2.695 6.345 1.00 90.00 84 PHE A C 1
ATOM 681 O O . PHE A 1 84 ? -1.876 -2.595 6.141 1.00 90.00 84 PHE A O 1
ATOM 688 N N . ASP A 1 85 ? -0.156 -3.300 7.410 1.00 91.06 85 ASP A N 1
ATOM 689 C CA . ASP A 1 85 ? -0.939 -3.804 8.531 1.00 91.06 85 ASP A CA 1
ATOM 690 C C . ASP A 1 85 ? -1.234 -2.664 9.516 1.00 91.06 85 ASP A C 1
ATOM 692 O O . ASP A 1 85 ? -0.323 -1.935 9.912 1.00 91.06 85 ASP A O 1
ATOM 696 N N . VAL A 1 86 ? -2.491 -2.508 9.933 1.00 91.44 86 VAL A N 1
ATOM 697 C CA . VAL A 1 86 ? -2.889 -1.478 10.906 1.00 91.44 86 VAL A CA 1
ATOM 698 C C . VAL A 1 86 ? -2.378 -1.857 12.294 1.00 91.44 86 VAL A C 1
ATOM 700 O O . VAL A 1 86 ? -2.744 -2.909 12.825 1.00 91.44 86 VAL A O 1
ATOM 703 N N . GLY A 1 87 ? -1.544 -1.001 12.892 1.00 82.25 87 GLY A N 1
ATOM 704 C CA . GLY A 1 87 ? -0.913 -1.270 14.188 1.00 82.25 87 GLY A CA 1
ATOM 705 C C . GLY A 1 87 ? 0.257 -2.260 14.108 1.00 82.25 87 GLY A C 1
ATOM 706 O O . GLY A 1 87 ? 0.821 -2.640 15.136 1.00 82.25 87 GLY A O 1
ATOM 707 N N . GLY A 1 88 ? 0.636 -2.683 12.896 1.00 72.62 88 GLY A N 1
ATOM 708 C CA . GLY A 1 88 ? 1.726 -3.615 12.625 1.00 72.62 88 GLY A CA 1
ATOM 709 C C . GLY A 1 88 ? 2.921 -2.957 11.933 1.00 72.62 88 GLY A C 1
ATOM 710 O O . GLY A 1 88 ? 2.919 -1.777 11.587 1.00 72.62 88 GLY A O 1
ATOM 711 N N . LYS A 1 89 ? 3.990 -3.731 11.705 1.00 62.25 89 LYS A N 1
ATOM 712 C CA . LYS A 1 89 ? 5.069 -3.280 10.811 1.00 62.25 89 LYS A CA 1
ATOM 713 C C . LYS A 1 89 ? 4.585 -3.394 9.358 1.00 62.25 89 LYS A C 1
ATOM 715 O O . LYS A 1 89 ? 4.150 -4.479 8.984 1.00 62.25 89 LYS A O 1
ATOM 720 N N . PRO A 1 90 ? 4.711 -2.344 8.527 1.00 58.09 90 PRO A N 1
ATOM 721 C CA . PRO A 1 90 ? 4.196 -2.355 7.162 1.00 58.09 90 PRO A CA 1
ATOM 722 C C . PRO A 1 90 ? 4.894 -3.412 6.294 1.00 58.09 90 PRO A C 1
ATOM 724 O O . PRO A 1 90 ? 6.126 -3.507 6.275 1.00 58.09 90 PRO A O 1
ATOM 727 N N . SER A 1 91 ? 4.106 -4.180 5.540 1.00 57.19 91 SER A N 1
ATOM 728 C CA . SER A 1 91 ? 4.580 -5.166 4.569 1.00 57.19 91 SER A CA 1
ATOM 729 C C . SER A 1 91 ? 4.303 -4.687 3.136 1.00 57.19 91 SER A C 1
ATOM 731 O O . SER A 1 91 ? 3.170 -4.424 2.748 1.00 57.19 91 SER A O 1
ATOM 733 N N . LEU A 1 92 ? 5.366 -4.537 2.338 1.00 55.31 92 LEU A N 1
ATOM 734 C CA . LEU A 1 92 ? 5.295 -3.975 0.985 1.00 55.31 92 LEU A CA 1
ATOM 735 C C . LEU A 1 92 ? 4.594 -4.938 0.014 1.00 55.31 92 LEU A C 1
ATOM 737 O O . LEU A 1 92 ? 5.162 -5.971 -0.337 1.00 55.31 92 LEU A O 1
ATOM 741 N N . ILE A 1 93 ? 3.430 -4.545 -0.509 1.00 57.78 93 ILE A N 1
ATOM 742 C CA . ILE A 1 93 ? 2.776 -5.218 -1.641 1.00 57.78 93 ILE A CA 1
ATOM 743 C C . ILE A 1 93 ? 2.616 -4.222 -2.783 1.00 57.78 93 ILE A C 1
ATOM 745 O O . ILE A 1 93 ? 1.852 -3.265 -2.696 1.00 57.78 93 ILE A O 1
ATOM 749 N N . ILE A 1 94 ? 3.354 -4.455 -3.868 1.00 56.25 94 ILE A N 1
ATOM 750 C CA . ILE A 1 94 ? 3.289 -3.635 -5.078 1.00 56.25 94 ILE A CA 1
ATOM 751 C C . ILE A 1 94 ? 2.243 -4.260 -5.994 1.00 56.25 94 ILE A C 1
ATOM 753 O O . ILE A 1 94 ? 2.523 -5.226 -6.704 1.00 56.25 94 ILE A O 1
ATOM 757 N N . GLY A 1 95 ? 1.036 -3.701 -6.001 1.00 51.97 95 GLY A N 1
ATOM 758 C CA . GLY A 1 95 ? 0.111 -3.941 -7.108 1.00 51.97 95 GLY A CA 1
ATOM 759 C C . GLY A 1 95 ? 0.304 -2.853 -8.154 1.00 51.97 95 GLY A C 1
ATOM 760 O O . GLY A 1 95 ? 0.317 -1.672 -7.823 1.00 51.97 95 GLY A O 1
ATOM 761 N N . GLY A 1 96 ? 0.525 -3.260 -9.401 1.00 44.91 96 GLY A N 1
ATOM 762 C CA . GLY A 1 96 ? 0.647 -2.340 -10.538 1.00 44.91 96 GLY A CA 1
ATOM 763 C C . GLY A 1 96 ? 1.844 -2.603 -11.452 1.00 44.91 96 GLY A C 1
ATOM 764 O O . GLY A 1 96 ? 1.881 -2.089 -12.567 1.00 44.91 96 GLY A O 1
ATOM 765 N N . ALA A 1 97 ? 2.795 -3.449 -11.051 1.00 40.22 97 ALA A N 1
ATOM 766 C CA . ALA A 1 97 ? 3.850 -3.934 -11.941 1.00 40.22 97 ALA A CA 1
ATOM 767 C C . ALA A 1 97 ? 3.557 -5.357 -12.443 1.00 40.22 97 ALA A C 1
ATOM 769 O O . ALA A 1 97 ? 4.449 -6.191 -12.510 1.00 40.22 97 ALA A O 1
ATOM 770 N N . SER A 1 98 ? 2.308 -5.667 -12.802 1.00 40.16 98 SER A N 1
ATOM 771 C CA . SER A 1 98 ? 2.086 -6.818 -13.677 1.00 40.16 98 SER A CA 1
ATOM 772 C C . SER A 1 98 ? 2.532 -6.402 -15.072 1.00 40.16 98 SER A C 1
ATOM 774 O O . SER A 1 98 ? 1.800 -5.728 -15.800 1.00 40.16 98 SER A O 1
ATOM 776 N N . TRP A 1 99 ? 3.758 -6.769 -15.438 1.00 36.31 99 TRP A N 1
ATOM 777 C CA . TRP A 1 99 ? 4.091 -6.896 -16.849 1.00 36.31 99 TRP A CA 1
ATOM 778 C C . TRP A 1 99 ? 3.045 -7.834 -17.478 1.00 36.31 99 TRP A C 1
ATOM 780 O O . TRP A 1 99 ? 2.731 -8.847 -16.854 1.00 36.31 99 TRP A O 1
ATOM 790 N N . PRO A 1 100 ? 2.504 -7.563 -18.679 1.00 41.66 100 PRO A N 1
ATOM 791 C CA . PRO A 1 100 ? 1.443 -8.368 -19.310 1.00 41.66 100 PRO A CA 1
ATOM 792 C C . PRO A 1 100 ? 1.780 -9.853 -19.617 1.00 41.66 100 PRO A C 1
ATOM 794 O O . PRO A 1 100 ? 1.065 -10.492 -20.389 1.00 41.66 100 PRO A O 1
ATOM 797 N N . TRP A 1 101 ? 2.864 -10.410 -19.061 1.00 46.44 101 TRP A N 1
ATOM 798 C CA . TRP A 1 101 ? 3.303 -11.806 -19.218 1.00 46.44 101 TRP A CA 1
ATOM 799 C C . TRP A 1 101 ? 3.248 -12.646 -17.924 1.00 46.44 101 TRP A C 1
ATOM 801 O O . TRP A 1 101 ? 3.603 -13.823 -17.993 1.00 46.44 101 TRP A O 1
ATOM 811 N N . LEU A 1 102 ? 2.850 -12.070 -16.781 1.00 39.50 102 LEU A N 1
ATOM 812 C CA . LEU A 1 102 ? 2.551 -12.780 -15.525 1.00 39.50 102 LEU A CA 1
ATOM 813 C C . LEU A 1 102 ? 1.045 -12.737 -15.260 1.00 39.50 102 LEU A C 1
ATOM 815 O O . LEU A 1 102 ? 0.508 -13.788 -14.856 1.00 39.50 102 LEU A O 1
#

Sequence (102 aa):
MRTKPTEAEREAYTVEFHRRATLARKEGEKIREILEPKLVAEGLEGRYVYVDIYTGEYVVGEDSAEAFVNARKKFPPDHLGWGFDVGGKPSLIIGGASWPWL

Radius of gyration: 15.08 Å; chains: 1; bounding box: 30×29×46 Å

Foldseek 3Di:
DDDDDDPVRVVVLVVVVVVLLVLQVVLVVVLCVVVLVVCVVVVVACWKKKAFSVPSDIDIHNDDVRRVVVCPVPDDQQTWIFMQGRVDDGDGDTRHSPPVPD

Secondary structure (DSSP, 8-state):
-PPPPPHHHHHHHHHHHHHHHHHHHHHHHHHHHHHHHHHHHTT-TT-EEEEETTT--EEEESSHHHHHHHHHHHS-TTS-EEEEETTS------BS---TT-

Organism: NCBI:txid1797243

pLDDT: mean 83.06, std 15.71, range [36.31, 96.31]